Protein AF-Q9VSU3-F1 (afdb_monomer_lite)

Sequence (69 aa):
MSATKVNHLIGATTRYIAGRNAVQTVYWRTSAGPNPRMLKTNKLQNFDRTQKAPQSVRMQNYDRSYIRD

Organism: Drosophila melanogaster (NCBI:txid7227)

Secondary structure (DSSP, 8-state):
-----PPEEEEEEEEEETTTTEEEEEEEEEPPSSS--EEEEEEEEE--TTSPPPHHHHHHTT--TT---

Radius of gyration: 17.78 Å; chains: 1; bounding box: 35×27×57 Å

Structure (mmCIF, N/CA/C/O backbone):
data_AF-Q9VSU3-F1
#
_entry.id   AF-Q9VSU3-F1
#
loop_
_atom_site.group_PDB
_atom_site.id
_atom_site.type_symbol
_atom_site.label_atom_id
_atom_site.label_alt_id
_atom_site.label_comp_id
_atom_site.label_asym_id
_atom_site.label_entity_id
_atom_site.label_seq_id
_atom_site.pdbx_PDB_ins_code
_atom_site.Cartn_x
_atom_site.Cartn_y
_atom_site.Cartn_z
_atom_site.occupancy
_atom_site.B_iso_or_equiv
_atom_site.auth_seq_id
_atom_site.auth_comp_id
_atom_site.auth_asym_id
_atom_site.auth_atom_id
_atom_site.pdbx_PDB_model_num
ATOM 1 N N . MET A 1 1 ? 10.798 -4.153 -29.599 1.00 35.00 1 MET A N 1
ATOM 2 C CA . MET A 1 1 ? 9.489 -3.729 -29.060 1.00 35.00 1 MET A CA 1
ATOM 3 C C . MET A 1 1 ? 9.721 -3.027 -27.737 1.00 35.00 1 MET A C 1
ATOM 5 O O . MET A 1 1 ? 10.442 -3.566 -26.909 1.00 35.00 1 MET A O 1
ATOM 9 N N . SER A 1 2 ? 9.176 -1.819 -27.583 1.00 44.09 2 SER A N 1
ATOM 10 C CA . SER A 1 2 ? 9.140 -1.072 -26.323 1.00 44.09 2 SER A CA 1
ATOM 11 C C . SER A 1 2 ? 8.544 -1.981 -25.252 1.00 44.09 2 SER A C 1
ATOM 13 O O . SER A 1 2 ? 7.356 -2.289 -25.322 1.00 44.09 2 SER A O 1
ATOM 15 N N . ALA A 1 3 ? 9.359 -2.476 -24.315 1.00 56.09 3 ALA A N 1
ATOM 16 C CA . ALA A 1 3 ? 8.825 -3.011 -23.075 1.00 56.09 3 ALA A CA 1
ATOM 17 C C . ALA A 1 3 ? 8.078 -1.838 -22.452 1.00 56.09 3 ALA A C 1
ATOM 19 O O . ALA A 1 3 ? 8.702 -0.887 -21.978 1.00 56.09 3 ALA A O 1
ATOM 20 N N . THR A 1 4 ? 6.753 -1.852 -22.608 1.00 56.12 4 THR A N 1
ATOM 21 C CA . THR A 1 4 ? 5.811 -0.866 -22.097 1.00 56.12 4 THR A CA 1
ATOM 22 C C . THR A 1 4 ? 6.338 -0.436 -20.749 1.00 56.12 4 THR A C 1
ATOM 24 O O . THR A 1 4 ? 6.553 -1.291 -19.897 1.00 56.12 4 THR A O 1
ATOM 27 N N . LYS A 1 5 ? 6.683 0.847 -20.636 1.00 60.28 5 LYS A N 1
ATOM 28 C CA . LYS A 1 5 ? 7.486 1.462 -19.577 1.00 60.28 5 LYS A CA 1
ATOM 29 C C . LYS A 1 5 ? 6.773 1.360 -18.217 1.00 60.28 5 LYS A C 1
ATOM 31 O O . LYS A 1 5 ? 6.322 2.354 -17.659 1.00 60.28 5 LYS A O 1
ATOM 36 N N . VAL A 1 6 ? 6.575 0.141 -17.727 1.00 68.19 6 VAL A N 1
ATOM 37 C CA . VAL A 1 6 ? 5.868 -0.178 -16.497 1.00 68.19 6 VAL A CA 1
ATOM 38 C C . VAL A 1 6 ? 6.849 -0.039 -15.351 1.00 68.19 6 VAL A C 1
ATOM 40 O O . VAL A 1 6 ? 8.000 -0.458 -15.436 1.00 68.19 6 VAL A O 1
ATOM 43 N N . ASN A 1 7 ? 6.392 0.580 -14.270 1.00 81.75 7 ASN A N 1
ATOM 44 C CA . ASN A 1 7 ? 7.210 0.736 -13.078 1.00 81.75 7 ASN A CA 1
ATOM 45 C C . ASN A 1 7 ? 7.515 -0.656 -12.499 1.00 81.75 7 ASN A C 1
ATOM 47 O O . ASN A 1 7 ? 6.584 -1.385 -12.142 1.00 81.75 7 ASN A O 1
ATOM 51 N N . HIS A 1 8 ? 8.792 -1.030 -12.415 1.00 88.19 8 HIS A N 1
ATOM 52 C CA . HIS A 1 8 ? 9.198 -2.364 -11.972 1.00 88.19 8 HIS A CA 1
ATOM 53 C C . HIS A 1 8 ? 8.956 -2.531 -10.475 1.00 88.19 8 HIS A C 1
ATOM 55 O O . HIS A 1 8 ? 9.277 -1.639 -9.694 1.00 88.19 8 HIS A O 1
ATOM 61 N N . LEU A 1 9 ? 8.385 -3.664 -10.063 1.00 92.56 9 LEU A N 1
ATOM 62 C CA . LEU A 1 9 ? 8.191 -3.986 -8.651 1.00 92.56 9 LEU A CA 1
ATOM 63 C C . LEU A 1 9 ? 9.527 -4.375 -8.014 1.00 92.56 9 LEU A C 1
ATOM 65 O O . LEU A 1 9 ? 10.176 -5.305 -8.474 1.00 92.56 9 LEU A O 1
ATOM 69 N N . ILE A 1 10 ? 9.902 -3.674 -6.948 1.00 94.06 10 ILE A N 1
ATOM 70 C CA . ILE A 1 10 ? 11.115 -3.941 -6.164 1.00 94.06 10 ILE A CA 1
ATOM 71 C C . ILE A 1 10 ? 10.794 -4.811 -4.957 1.00 94.06 10 ILE A C 1
ATOM 73 O O . ILE A 1 10 ? 11.544 -5.714 -4.608 1.00 94.06 10 ILE A O 1
ATOM 77 N N . GLY A 1 11 ? 9.661 -4.543 -4.315 1.00 95.25 11 GLY A N 1
ATOM 78 C CA . GLY A 1 11 ? 9.257 -5.279 -3.134 1.00 95.25 11 GLY A CA 1
ATOM 79 C C . GLY A 1 11 ? 7.846 -4.934 -2.705 1.00 95.25 11 GLY A C 1
ATOM 80 O O . GLY A 1 11 ? 7.266 -3.925 -3.121 1.00 95.25 11 GLY A O 1
ATOM 81 N N . ALA A 1 12 ? 7.297 -5.789 -1.856 1.00 96.50 12 ALA A N 1
ATOM 82 C CA . ALA A 1 12 ? 6.004 -5.581 -1.242 1.00 96.50 12 ALA A CA 1
ATOM 83 C 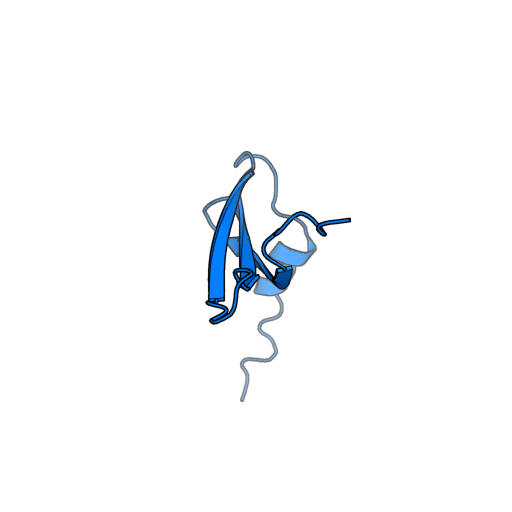C . ALA A 1 12 ? 6.058 -5.969 0.232 1.00 96.50 12 ALA A C 1
ATOM 85 O O . ALA A 1 12 ? 6.772 -6.890 0.625 1.00 96.50 12 ALA A O 1
ATOM 86 N N . THR A 1 13 ? 5.273 -5.276 1.044 1.00 95.94 13 THR A N 1
ATOM 87 C CA . THR A 1 13 ? 5.078 -5.624 2.448 1.00 95.94 13 THR A CA 1
ATOM 88 C C . THR A 1 13 ? 3.595 -5.604 2.750 1.00 95.94 13 THR A C 1
ATOM 90 O O . THR A 1 13 ? 2.911 -4.615 2.481 1.00 95.94 13 THR A O 1
ATOM 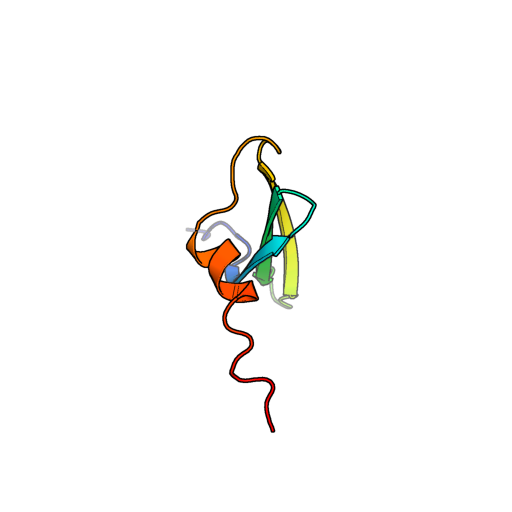93 N N . THR A 1 14 ? 3.111 -6.691 3.337 1.00 94.56 14 THR A N 1
ATOM 94 C CA . THR A 1 14 ? 1.707 -6.874 3.693 1.00 94.56 14 THR A CA 1
ATOM 95 C C . THR A 1 14 ? 1.591 -6.992 5.201 1.00 94.56 14 THR A C 1
ATOM 97 O O . THR A 1 14 ? 2.346 -7.737 5.819 1.00 94.56 14 THR A O 1
ATOM 100 N N . ARG A 1 15 ? 0.635 -6.282 5.803 1.00 90.81 15 ARG A N 1
ATOM 101 C CA . ARG A 1 15 ? 0.302 -6.450 7.220 1.00 90.81 15 ARG A CA 1
ATOM 102 C C . ARG A 1 15 ? -1.197 -6.433 7.456 1.00 90.81 15 ARG A C 1
ATOM 104 O O . ARG A 1 15 ? -1.932 -5.701 6.791 1.00 90.81 15 ARG A O 1
ATOM 111 N N . TYR A 1 16 ? -1.630 -7.198 8.447 1.00 88.94 16 TYR A N 1
ATOM 112 C CA . TYR A 1 16 ? -2.969 -7.072 8.999 1.00 88.94 16 TYR A CA 1
ATOM 113 C C . TYR A 1 16 ? -3.017 -5.915 10.002 1.00 88.94 16 TYR A C 1
ATOM 115 O O . TYR A 1 16 ? -2.101 -5.730 10.802 1.00 88.94 16 TYR A O 1
ATOM 123 N N . ILE A 1 17 ? -4.087 -5.127 9.955 1.00 88.44 17 ILE A N 1
ATOM 124 C CA . ILE A 1 17 ? -4.341 -4.031 10.886 1.00 88.44 17 ILE A CA 1
ATOM 125 C C . ILE A 1 17 ? -5.431 -4.485 11.855 1.00 88.44 17 ILE A C 1
ATOM 127 O O . ILE A 1 17 ? -6.626 -4.452 11.540 1.00 88.44 17 ILE A O 1
ATOM 131 N N . ALA A 1 18 ? -5.006 -4.897 13.051 1.00 80.00 18 ALA A N 1
ATOM 132 C CA . ALA A 1 18 ? -5.911 -5.227 14.144 1.00 80.00 18 ALA A CA 1
ATOM 133 C C . ALA A 1 18 ? -6.852 -4.048 14.457 1.00 80.00 18 ALA A C 1
ATOM 135 O O . ALA A 1 18 ? -6.479 -2.882 14.332 1.00 80.00 18 ALA A O 1
ATOM 136 N N . GLY A 1 19 ? -8.108 -4.351 14.788 1.00 83.19 19 GLY A N 1
ATOM 137 C CA . GLY A 1 19 ? -9.158 -3.354 15.034 1.00 83.19 19 GLY A CA 1
ATOM 138 C C . GLY A 1 19 ? -9.822 -2.775 13.777 1.00 83.19 19 GLY A C 1
ATOM 139 O O . GLY A 1 19 ? -10.978 -2.371 13.845 1.00 83.19 19 GLY A O 1
ATOM 140 N N . ARG A 1 20 ? -9.156 -2.785 12.611 1.00 84.69 20 ARG A N 1
ATOM 141 C CA . ARG A 1 20 ? -9.790 -2.403 11.329 1.00 84.69 20 ARG A CA 1
ATOM 142 C C . ARG A 1 20 ? -10.346 -3.583 10.540 1.00 84.69 20 ARG A C 1
ATOM 144 O O . ARG A 1 20 ? -11.059 -3.358 9.572 1.00 84.69 20 ARG A O 1
ATOM 151 N N . ASN A 1 21 ? -9.995 -4.804 10.939 1.00 87.31 21 ASN A N 1
ATOM 152 C CA . ASN A 1 21 ? -10.202 -6.018 10.154 1.00 87.31 21 ASN A CA 1
ATOM 153 C C . ASN A 1 21 ? -9.806 -5.826 8.687 1.00 87.31 21 ASN A C 1
ATOM 155 O O . ASN A 1 21 ? -10.602 -6.003 7.775 1.00 87.31 21 ASN A O 1
ATOM 159 N N . ALA A 1 22 ? -8.578 -5.361 8.466 1.00 89.75 22 ALA A N 1
ATOM 160 C CA . ALA A 1 22 ? -8.119 -4.964 7.145 1.00 89.75 22 ALA A CA 1
ATOM 161 C C . ALA A 1 22 ? -6.688 -5.429 6.897 1.00 89.75 22 ALA A C 1
ATOM 163 O O . ALA A 1 22 ? -5.866 -5.468 7.813 1.00 89.75 22 ALA A O 1
ATOM 164 N N . VAL A 1 23 ? -6.377 -5.729 5.641 1.00 91.69 23 VAL A N 1
ATOM 165 C CA . VAL A 1 23 ? -5.016 -5.999 5.179 1.00 91.69 23 VAL A CA 1
ATOM 166 C C . VAL A 1 23 ? -4.527 -4.799 4.386 1.00 91.69 23 VAL A C 1
ATOM 168 O O . VAL A 1 23 ? -5.170 -4.358 3.435 1.00 91.69 23 VAL A O 1
ATOM 171 N N . GLN A 1 24 ? -3.369 -4.273 4.770 1.00 94.50 24 GLN A N 1
ATOM 172 C CA . GLN A 1 24 ? -2.669 -3.244 4.019 1.00 94.50 24 GLN A CA 1
ATOM 173 C C . GLN A 1 24 ? -1.464 -3.855 3.316 1.00 94.50 24 GLN A C 1
ATOM 175 O O . GLN A 1 24 ? -0.615 -4.465 3.961 1.00 94.50 24 GLN A O 1
ATOM 180 N N . THR A 1 25 ? -1.370 -3.634 2.009 1.00 97.06 25 THR A N 1
ATOM 181 C CA . THR A 1 25 ? -0.198 -3.976 1.202 1.00 97.06 25 THR A CA 1
ATOM 182 C C . THR A 1 25 ? 0.449 -2.706 0.680 1.00 97.06 25 THR A C 1
ATOM 184 O O . THR A 1 25 ? -0.215 -1.855 0.088 1.00 97.06 25 THR A O 1
ATOM 187 N N . VAL A 1 26 ? 1.749 -2.568 0.901 1.00 97.50 26 VAL A N 1
ATOM 188 C CA . VAL A 1 26 ? 2.567 -1.495 0.342 1.00 97.50 26 VAL A CA 1
ATOM 189 C C . VAL A 1 26 ? 3.462 -2.100 -0.724 1.00 97.50 26 VAL A C 1
ATOM 191 O O . VAL A 1 26 ? 4.136 -3.090 -0.461 1.00 97.50 26 VAL A O 1
ATOM 194 N N . TYR A 1 27 ? 3.481 -1.498 -1.907 1.00 96.56 27 TYR A N 1
ATOM 195 C CA . TYR A 1 27 ? 4.366 -1.880 -3.000 1.00 96.56 27 TYR A CA 1
ATOM 196 C C . TYR A 1 27 ? 5.362 -0.762 -3.263 1.00 96.56 27 TYR A C 1
ATOM 198 O O . TYR A 1 27 ? 4.970 0.400 -3.412 1.00 96.56 27 TYR A O 1
ATOM 206 N N . TRP A 1 28 ? 6.627 -1.137 -3.386 1.00 96.50 28 TRP A N 1
ATOM 207 C CA . TRP A 1 28 ? 7.708 -0.269 -3.825 1.00 96.50 28 TRP A CA 1
ATOM 208 C C . TRP A 1 28 ? 8.035 -0.600 -5.270 1.00 96.50 28 TRP A C 1
ATOM 210 O O . TRP A 1 28 ? 8.310 -1.753 -5.604 1.00 96.50 28 TRP A O 1
ATOM 220 N N . ARG A 1 29 ? 7.974 0.404 -6.139 1.00 94.06 29 ARG A N 1
ATOM 221 C CA . ARG A 1 29 ? 8.301 0.271 -7.556 1.00 94.06 29 ARG A CA 1
ATOM 222 C C . ARG A 1 29 ? 9.367 1.279 -7.952 1.00 94.06 29 ARG A C 1
ATOM 224 O O . ARG A 1 29 ? 9.395 2.371 -7.396 1.00 94.06 29 ARG A O 1
ATOM 231 N N . THR A 1 30 ? 10.200 0.964 -8.930 1.00 92.69 30 THR A N 1
ATOM 232 C CA . THR A 1 30 ? 11.049 1.966 -9.584 1.00 92.69 30 THR A CA 1
ATOM 233 C C . THR A 1 30 ? 10.314 2.561 -10.772 1.00 92.69 30 THR A C 1
ATOM 235 O O . THR A 1 30 ? 9.686 1.849 -11.556 1.00 92.69 30 THR A O 1
ATOM 238 N N . SER A 1 31 ? 10.361 3.884 -10.909 1.00 87.75 31 SER A N 1
ATOM 239 C CA . SER A 1 31 ? 9.903 4.546 -12.122 1.00 87.75 31 SER A CA 1
ATOM 240 C C . SER A 1 31 ? 10.876 4.252 -13.250 1.00 87.75 31 SER A C 1
ATOM 242 O O . SER A 1 31 ? 12.086 4.379 -13.066 1.00 87.75 31 SER A O 1
ATOM 244 N N . ALA A 1 32 ? 10.374 3.957 -14.437 1.00 84.88 32 ALA A N 1
ATOM 245 C CA . ALA A 1 32 ? 11.256 3.805 -15.580 1.00 84.88 32 ALA A CA 1
ATOM 246 C C . ALA A 1 32 ? 11.734 5.174 -16.113 1.00 84.88 32 ALA A C 1
ATOM 248 O O . ALA A 1 32 ? 11.005 6.173 -16.083 1.00 84.88 32 ALA A O 1
ATOM 249 N N . GLY A 1 33 ? 12.952 5.222 -16.652 1.00 83.25 33 GLY A N 1
ATOM 250 C CA . GLY A 1 33 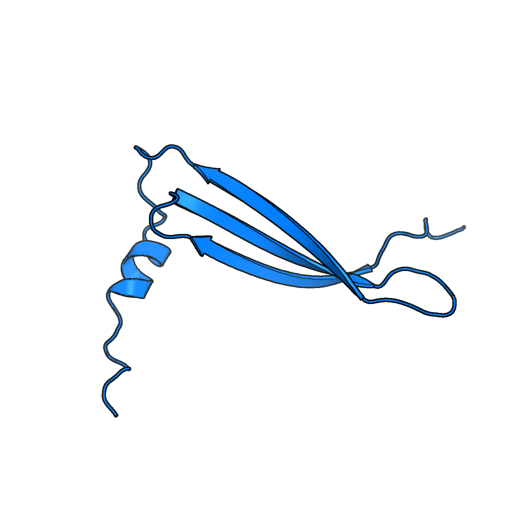? 13.581 6.431 -17.192 1.00 83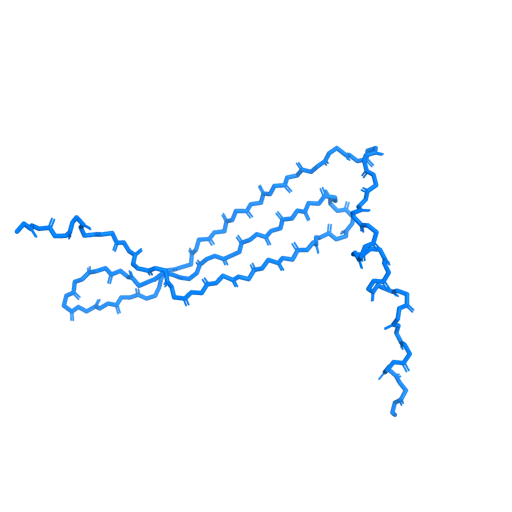.25 33 GLY A CA 1
ATOM 251 C C . GLY A 1 33 ? 15.041 6.583 -16.755 1.00 83.25 33 GLY A C 1
ATOM 252 O O . GLY A 1 33 ? 15.500 5.808 -15.921 1.00 83.25 33 GLY A O 1
ATOM 253 N N . PRO A 1 34 ? 15.759 7.581 -17.300 1.00 85.62 34 PRO A N 1
ATOM 254 C CA . PRO A 1 34 ? 17.195 7.768 -17.063 1.00 85.62 34 PRO A CA 1
ATOM 255 C C . PRO A 1 34 ? 17.549 8.079 -15.599 1.00 85.62 34 PRO A C 1
ATOM 257 O O . PRO A 1 34 ? 18.661 7.804 -15.177 1.00 85.62 34 PRO A O 1
ATOM 260 N N . ASN A 1 35 ? 16.596 8.596 -14.816 1.00 86.88 35 ASN A N 1
ATOM 261 C CA . ASN A 1 35 ? 16.748 8.865 -13.385 1.00 86.88 35 ASN A CA 1
ATOM 262 C C . ASN A 1 35 ? 15.631 8.148 -12.607 1.00 86.88 35 ASN A C 1
ATOM 264 O O . ASN A 1 35 ? 14.593 8.764 -12.326 1.00 86.88 35 ASN A O 1
ATOM 268 N N . PRO A 1 36 ? 15.775 6.841 -12.317 1.00 86.12 36 PRO A N 1
ATOM 269 C CA . PRO A 1 36 ? 14.729 6.067 -11.667 1.00 86.12 36 PRO A CA 1
ATOM 270 C C . PRO A 1 36 ? 14.470 6.588 -10.252 1.00 86.12 36 PRO A C 1
ATOM 272 O O . PRO A 1 36 ? 15.379 6.750 -9.443 1.00 86.12 36 PRO A O 1
ATOM 275 N N . ARG A 1 37 ? 13.199 6.841 -9.940 1.00 91.12 37 ARG A N 1
ATOM 276 C CA . ARG A 1 37 ? 12.725 7.202 -8.605 1.00 91.12 37 ARG A CA 1
ATOM 277 C C . ARG A 1 37 ? 12.004 6.025 -7.981 1.00 91.12 37 ARG A C 1
ATOM 279 O O . ARG A 1 37 ? 11.352 5.242 -8.669 1.00 91.12 37 ARG A O 1
ATOM 286 N N . MET A 1 38 ? 12.074 5.934 -6.663 1.00 93.50 38 MET A N 1
ATOM 287 C CA . MET A 1 38 ? 11.310 4.954 -5.909 1.00 93.50 38 MET A CA 1
ATOM 288 C C . MET A 1 38 ? 9.898 5.486 -5.638 1.00 93.50 38 MET A C 1
ATOM 290 O O . MET A 1 38 ? 9.713 6.568 -5.085 1.00 93.50 38 MET A O 1
ATOM 294 N N . LEU A 1 39 ? 8.893 4.717 -6.044 1.00 92.75 39 LEU A N 1
ATOM 295 C CA . LEU A 1 39 ? 7.475 5.009 -5.893 1.00 92.75 39 LEU A CA 1
ATOM 296 C C . LEU A 1 39 ? 6.869 4.039 -4.885 1.00 92.75 39 LEU A C 1
ATOM 298 O O . LEU A 1 39 ? 6.992 2.824 -5.038 1.00 92.75 39 LEU A O 1
ATOM 302 N N . LYS A 1 40 ? 6.164 4.573 -3.886 1.00 94.56 40 LYS A N 1
ATOM 303 C CA . LYS A 1 40 ? 5.351 3.775 -2.964 1.00 94.56 40 LYS A CA 1
ATOM 304 C C . LYS A 1 40 ? 3.887 3.843 -3.361 1.00 94.56 40 LYS A C 1
ATOM 306 O O . LYS A 1 40 ? 3.350 4.925 -3.577 1.00 94.56 40 LYS A O 1
ATOM 311 N N . THR A 1 41 ? 3.230 2.694 -3.405 1.00 94.81 41 THR A N 1
ATOM 312 C CA . THR A 1 41 ? 1.773 2.606 -3.557 1.00 94.81 41 THR A CA 1
ATOM 313 C C . THR A 1 41 ? 1.200 1.775 -2.423 1.00 94.81 41 THR A C 1
ATOM 315 O O . THR A 1 41 ? 1.833 0.828 -1.961 1.00 94.81 41 THR A O 1
ATOM 318 N N . ASN A 1 42 ? 0.026 2.159 -1.935 1.00 96.25 42 ASN A N 1
ATOM 319 C CA . ASN A 1 42 ? -0.623 1.535 -0.791 1.00 96.25 42 ASN A CA 1
ATOM 320 C C . ASN A 1 42 ? -1.996 1.022 -1.219 1.00 96.25 42 ASN A C 1
ATOM 322 O O . ASN A 1 42 ? -2.766 1.765 -1.824 1.00 96.25 42 ASN A O 1
ATOM 326 N N . LYS A 1 43 ? -2.293 -0.236 -0.902 1.00 96.19 43 LYS A N 1
ATOM 327 C CA . LYS A 1 43 ? -3.603 -0.844 -1.098 1.00 96.19 43 LYS A CA 1
ATOM 328 C C . LYS A 1 43 ? -4.125 -1.334 0.244 1.00 96.19 43 LYS A C 1
ATOM 330 O O . LYS A 1 43 ? -3.470 -2.133 0.910 1.00 96.19 43 LYS A O 1
ATOM 335 N N . LEU A 1 44 ? -5.314 -0.875 0.616 1.00 94.94 44 LEU A N 1
ATOM 336 C CA . LEU A 1 44 ? -6.031 -1.329 1.800 1.00 94.94 44 LEU A CA 1
ATOM 337 C C . LEU A 1 44 ? -7.235 -2.160 1.358 1.00 94.94 44 LEU A C 1
ATOM 339 O O . LEU A 1 44 ? -8.060 -1.677 0.588 1.00 94.94 44 LEU A O 1
ATOM 343 N N . GLN A 1 45 ? -7.334 -3.386 1.859 1.00 92.31 45 GLN A N 1
ATOM 344 C CA . GLN A 1 45 ? -8.503 -4.241 1.708 1.00 92.31 45 GLN A CA 1
ATOM 345 C C . GLN A 1 45 ? -9.167 -4.382 3.073 1.00 92.31 45 GLN A C 1
ATOM 347 O O . GLN A 1 45 ? -8.563 -4.930 3.995 1.00 92.31 45 GLN A O 1
ATOM 352 N N . ASN A 1 46 ? -10.394 -3.884 3.203 1.00 91.38 46 ASN A N 1
ATOM 353 C CA . ASN A 1 46 ? -11.188 -4.058 4.415 1.00 91.38 46 ASN A CA 1
ATOM 354 C C . ASN A 1 46 ? -12.006 -5.349 4.307 1.00 91.38 46 ASN A C 1
ATOM 356 O O . ASN A 1 46 ? -12.525 -5.662 3.235 1.00 91.38 46 ASN A O 1
ATOM 360 N N . PHE A 1 47 ? -12.117 -6.071 5.414 1.00 86.56 47 PHE A N 1
ATOM 361 C CA . PHE A 1 47 ? -12.979 -7.235 5.565 1.00 86.56 47 PHE A CA 1
ATOM 362 C C . PHE A 1 47 ? -14.150 -6.889 6.480 1.00 86.56 47 PHE A C 1
ATOM 364 O O . PHE A 1 47 ? -14.078 -5.965 7.298 1.00 86.56 47 PHE A O 1
ATOM 371 N N . ASP A 1 48 ? -15.240 -7.637 6.338 1.00 86.56 48 ASP A N 1
ATOM 372 C CA . ASP A 1 48 ? -16.403 -7.495 7.205 1.00 86.56 48 ASP A CA 1
ATOM 373 C C . ASP A 1 48 ? -15.999 -7.764 8.660 1.00 86.56 48 ASP A C 1
ATOM 375 O O . ASP A 1 48 ? -15.340 -8.756 8.949 1.00 86.56 48 ASP A O 1
ATOM 379 N N . ARG A 1 49 ? -16.391 -6.900 9.600 1.00 78.12 49 ARG A N 1
ATOM 380 C CA . ARG A 1 49 ? -16.052 -7.029 11.029 1.00 78.12 49 ARG A CA 1
ATOM 381 C C . ARG A 1 49 ? -16.556 -8.325 11.669 1.00 78.12 49 ARG A C 1
ATOM 383 O O . ARG A 1 49 ? -15.998 -8.742 12.679 1.00 78.12 49 ARG A O 1
ATOM 390 N N . THR A 1 50 ? -17.588 -8.946 11.103 1.00 83.12 50 THR A N 1
ATOM 391 C CA . THR A 1 50 ? -18.110 -10.247 11.539 1.00 83.12 50 THR A CA 1
ATOM 392 C C . THR A 1 50 ? -17.194 -11.405 11.136 1.00 83.12 50 THR A C 1
ATOM 394 O O . THR A 1 50 ? -17.172 -12.442 11.804 1.00 83.12 50 THR A O 1
ATOM 397 N N . GLN A 1 51 ? -16.384 -11.233 10.085 1.00 79.25 51 GLN A N 1
ATOM 398 C CA . GLN A 1 51 ? -15.401 -12.223 9.667 1.00 79.25 51 GLN A CA 1
ATOM 399 C C . GLN A 1 51 ? -14.205 -12.196 10.613 1.00 79.25 51 GLN A C 1
ATOM 401 O O . GLN A 1 51 ? -13.533 -11.179 10.791 1.00 79.25 51 GLN A O 1
ATOM 406 N N . LYS A 1 52 ? -13.904 -13.345 11.220 1.00 75.81 52 LYS A N 1
ATOM 407 C CA . LYS A 1 52 ? -12.723 -13.477 12.073 1.00 75.81 52 LYS A CA 1
ATOM 408 C C . LYS A 1 52 ? -11.466 -13.310 11.223 1.00 75.81 52 LYS A C 1
ATOM 410 O O . LYS A 1 52 ? -11.353 -13.902 10.152 1.00 75.81 52 LYS A O 1
ATOM 415 N N . ALA A 1 53 ? -10.494 -12.570 11.751 1.00 71.88 53 ALA A N 1
ATOM 416 C CA . ALA A 1 53 ? -9.167 -12.506 11.155 1.00 71.88 53 ALA A CA 1
ATOM 417 C C . ALA A 1 53 ? -8.590 -13.926 10.956 1.00 71.88 53 ALA A C 1
ATOM 419 O O . ALA A 1 53 ? -8.871 -14.816 11.781 1.00 71.88 53 ALA A O 1
ATOM 420 N N . PRO A 1 54 ? -7.758 -14.144 9.918 1.00 72.94 54 PRO A N 1
ATOM 421 C CA . PRO A 1 54 ? -7.099 -15.424 9.688 1.00 72.94 54 PRO A CA 1
ATOM 422 C C . PRO A 1 54 ? -6.421 -15.935 10.962 1.00 72.94 54 PRO A C 1
ATOM 424 O O . PRO A 1 54 ? -5.841 -15.157 11.722 1.00 72.94 54 PRO A O 1
ATOM 427 N N . GLN A 1 55 ? -6.514 -17.239 11.231 1.00 77.81 55 GLN A N 1
ATOM 428 C CA . GLN A 1 55 ? -6.040 -17.807 12.497 1.00 77.81 55 GLN A CA 1
ATOM 429 C C . GLN A 1 55 ? -4.566 -17.495 12.764 1.00 77.81 55 GLN A C 1
ATOM 431 O O . GLN A 1 55 ? -4.246 -17.064 13.865 1.00 77.81 55 GLN A O 1
ATOM 436 N N . SER A 1 56 ? -3.701 -17.617 11.756 1.00 76.25 56 SER A N 1
ATOM 437 C CA . SER A 1 56 ? -2.271 -17.292 11.859 1.00 76.25 56 SER A CA 1
ATOM 438 C C . SER A 1 56 ? -2.017 -15.875 12.384 1.00 76.25 56 SER A C 1
ATOM 440 O O . SER A 1 56 ? -1.167 -15.671 13.243 1.00 76.25 56 SER A O 1
ATOM 442 N N . VAL A 1 57 ? -2.812 -14.901 11.940 1.00 72.12 57 VAL A N 1
ATOM 443 C CA . VAL A 1 57 ? -2.728 -13.505 12.386 1.00 72.12 57 VAL A CA 1
ATOM 444 C C . VAL A 1 57 ? -3.196 -13.343 13.833 1.00 72.12 57 VAL A C 1
ATOM 446 O O . VAL A 1 57 ? -2.621 -12.568 14.594 1.00 72.12 57 VAL A O 1
ATOM 449 N N . ARG A 1 58 ? -4.237 -14.076 14.242 1.00 74.31 58 ARG A N 1
ATOM 450 C CA . ARG A 1 58 ? -4.694 -14.068 15.641 1.00 74.31 58 ARG A CA 1
ATOM 451 C C . ARG A 1 58 ? -3.645 -14.678 16.572 1.00 74.31 58 ARG A C 1
ATOM 453 O O . ARG A 1 58 ? -3.432 -14.139 17.653 1.00 74.31 58 ARG A O 1
ATOM 460 N N . MET A 1 59 ? -2.970 -15.739 16.130 1.00 75.06 59 MET A N 1
ATOM 461 C CA . MET A 1 59 ? -1.935 -16.429 16.908 1.00 75.06 59 MET A CA 1
ATOM 462 C C . MET A 1 59 ? -0.622 -15.638 16.999 1.00 75.06 59 MET A C 1
ATOM 464 O O . MET A 1 59 ? 0.055 -15.742 18.014 1.00 75.06 59 MET A O 1
ATOM 468 N N . GLN A 1 60 ? -0.297 -14.772 16.027 1.00 71.00 60 GLN A N 1
ATOM 469 C CA . GLN A 1 60 ? 0.887 -13.895 16.112 1.00 71.00 60 GLN A CA 1
ATOM 470 C C . GLN A 1 60 ? 0.901 -12.999 17.361 1.00 71.00 60 GLN A C 1
ATOM 472 O O . GLN A 1 60 ? 1.968 -12.677 17.866 1.00 71.00 60 GLN A O 1
ATOM 477 N N . ASN A 1 61 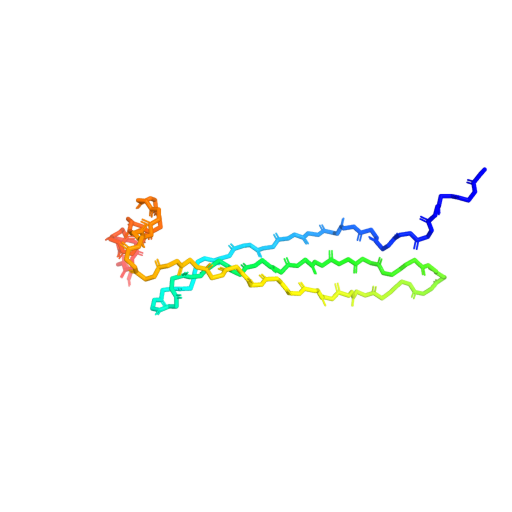? -0.265 -12.591 17.875 1.00 63.19 61 ASN A N 1
ATOM 478 C CA . ASN A 1 61 ? -0.329 -11.812 19.117 1.00 63.19 61 ASN A CA 1
ATOM 479 C C . ASN A 1 61 ? -0.248 -12.680 20.382 1.00 63.19 61 ASN A C 1
ATOM 481 O O . ASN A 1 61 ? -0.034 -12.132 21.462 1.00 63.19 61 ASN A O 1
ATOM 485 N N . TYR A 1 62 ? -0.456 -13.994 20.263 1.00 61.94 62 TYR A N 1
ATOM 486 C CA . TYR A 1 62 ? -0.406 -14.930 21.385 1.00 61.94 62 TYR A CA 1
ATOM 487 C C . TYR A 1 62 ? 1.040 -15.318 21.717 1.00 61.94 62 TYR A C 1
ATOM 489 O O . TYR A 1 62 ? 1.418 -15.328 22.887 1.00 61.94 62 TYR A O 1
ATOM 497 N N . ASP A 1 63 ? 1.879 -15.523 20.697 1.00 59.59 63 ASP A N 1
ATOM 498 C CA . ASP A 1 63 ? 3.303 -15.841 20.858 1.00 59.59 63 ASP A CA 1
ATOM 499 C C . ASP A 1 63 ? 4.157 -14.593 21.141 1.00 59.59 63 ASP A C 1
ATOM 501 O O . ASP A 1 63 ? 5.040 -14.216 20.378 1.00 59.59 63 ASP A O 1
ATOM 505 N N . ARG A 1 64 ? 3.915 -13.936 22.281 1.00 58.19 64 ARG A N 1
ATOM 506 C CA . ARG A 1 64 ? 4.837 -12.931 22.854 1.00 58.19 64 ARG A CA 1
ATOM 507 C C . ARG A 1 64 ? 5.899 -13.551 23.770 1.00 58.19 64 ARG A C 1
ATOM 509 O O . ARG A 1 64 ? 6.520 -12.841 24.558 1.00 58.19 64 ARG A O 1
ATOM 516 N N . SER A 1 65 ? 6.116 -14.863 23.686 1.00 63.78 65 SER A N 1
ATOM 517 C CA . SER A 1 65 ? 7.084 -15.591 24.519 1.00 63.78 65 SER A CA 1
ATOM 518 C C . SER A 1 65 ? 8.532 -15.115 24.337 1.00 63.78 65 SER A C 1
ATOM 520 O O . SER A 1 65 ? 9.327 -15.285 25.253 1.00 63.78 65 SER A O 1
ATOM 522 N N . TYR A 1 66 ? 8.858 -14.456 23.219 1.00 60.09 66 TYR A N 1
ATOM 523 C CA . TYR A 1 66 ? 10.195 -13.923 22.936 1.00 60.09 66 TYR A CA 1
ATOM 524 C C . TYR A 1 66 ? 10.458 -12.503 23.477 1.00 60.09 66 TYR A C 1
ATOM 526 O O . TYR A 1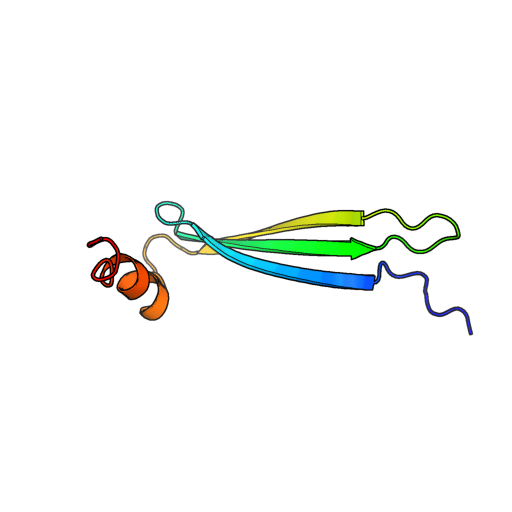 66 ? 11.549 -11.986 23.283 1.00 60.09 66 TYR A O 1
ATOM 534 N N . ILE A 1 67 ? 9.501 -11.847 24.153 1.00 56.81 67 ILE A N 1
ATOM 535 C CA . ILE A 1 67 ? 9.722 -10.531 24.807 1.00 56.81 67 ILE A CA 1
ATOM 536 C C . ILE A 1 67 ? 10.217 -10.726 26.258 1.00 56.81 67 ILE A C 1
ATOM 538 O O . ILE A 1 67 ? 9.901 -9.953 27.156 1.00 56.81 67 ILE A O 1
ATOM 542 N N . ARG A 1 68 ? 10.957 -11.804 26.526 1.00 47.56 68 ARG A N 1
ATOM 543 C CA . ARG A 1 68 ? 11.671 -12.004 27.791 1.00 47.56 68 ARG A CA 1
ATOM 544 C C . ARG A 1 68 ? 13.163 -12.053 27.495 1.00 47.56 68 ARG A C 1
ATOM 546 O O . ARG A 1 68 ? 13.700 -13.143 27.361 1.00 47.56 68 ARG A O 1
ATOM 553 N N . ASP A 1 69 ? 13.765 -10.875 27.410 1.00 47.59 69 ASP A N 1
ATOM 554 C CA . ASP A 1 69 ? 15.184 -10.645 27.687 1.00 47.59 69 ASP A CA 1
ATOM 555 C C . ASP A 1 69 ? 15.274 -9.557 28.765 1.00 47.59 69 ASP A C 1
ATOM 557 O O . ASP A 1 69 ? 14.504 -8.568 28.658 1.00 47.59 69 ASP A O 1
#

Foldseek 3Di:
DPPPQDFAWPDKDWDQDPPQQKIKMKTWTWGDDPDTDIDIDIDIDGDDPVDDRDPVNVCVVVPPVPVPD

pLDDT: mean 80.64, std 15.25, range [35.0, 97.5]